Protein AF-A0A9P7QMX0-F1 (afdb_monomer_lite)

Foldseek 3Di:
DDDDDPWPWDDDDQAFFKIWTALVVLVVQLVVVCVVVDCPCVVVCVPDQKAKWKAFQVQQWIDHPPDPDDIDHDDHGYHDDPDRMFIWMWGNDDRIIMIGGPPDPNVVVVVVVVVVVVVVVVVVVVVVVD

Secondary structure (DSSP, 8-state):
-PPP----EEEPPTT--EEEE-HHHHHHHHHHHHHHH-GGGHHHHSS-SEEEEEEETTTTEEEETT-S-SEEE-SS--S--SSSEEEEEEE--SSSEEEEETTSHHHHHHHHHHHHHHHHHHHHHHHHT-

Organism: NCBI:txid1967640

Sequence (130 aa):
MPVSRDTGIMIGEPDENFVYIEPEVGNTFKSAIIQQIGSGASKRSEVCETLPLQFNHDSKDFSHKSLSHPRIAISQNLGHAKGKVSSATLWLSGNWHAITLDGTLDESFERKSRESAFELNGALELLKDS

pLDDT: mean 82.53, std 14.73, range [35.0, 95.38]

Radius of gyration: 15.74 Å; chains: 1; bounding box: 40×40×39 Å

Structure (mmCIF, N/CA/C/O backbone):
data_AF-A0A9P7QMX0-F1
#
_entry.id   AF-A0A9P7QMX0-F1
#
loop_
_atom_site.group_PDB
_atom_site.id
_atom_site.type_symbol
_atom_site.label_atom_id
_atom_site.label_alt_id
_atom_site.label_comp_id
_atom_site.label_asym_id
_atom_site.label_entity_id
_atom_site.label_seq_id
_atom_site.pdbx_PDB_ins_code
_atom_site.Cartn_x
_atom_site.Cartn_y
_atom_site.Cartn_z
_atom_site.occupancy
_atom_site.B_iso_or_equiv
_atom_site.auth_seq_id
_atom_site.auth_c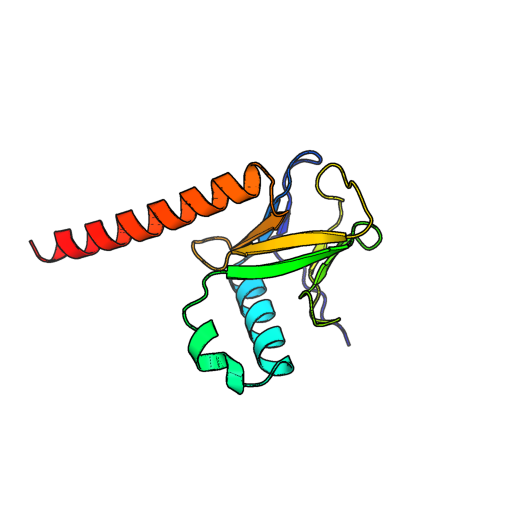omp_id
_atom_site.auth_asym_id
_atom_site.auth_atom_id
_atom_site.pdbx_PDB_model_num
ATOM 1 N N . MET A 1 1 ? 5.089 -24.574 1.433 1.00 35.00 1 MET A N 1
ATOM 2 C CA . MET A 1 1 ? 4.329 -24.204 0.222 1.00 35.00 1 MET A CA 1
ATOM 3 C C . MET A 1 1 ? 3.915 -22.749 0.378 1.00 35.00 1 MET A C 1
ATOM 5 O O . MET A 1 1 ? 3.258 -22.468 1.375 1.00 35.00 1 MET A O 1
ATOM 9 N N . PRO A 1 2 ? 4.347 -21.819 -0.488 1.00 43.47 2 PRO A N 1
ATOM 10 C CA . PRO A 1 2 ? 3.780 -20.473 -0.496 1.00 43.47 2 PRO A CA 1
ATOM 11 C C . PRO A 1 2 ? 2.286 -20.565 -0.832 1.00 43.47 2 PRO A C 1
ATOM 13 O O . PRO A 1 2 ? 1.894 -21.314 -1.724 1.00 43.47 2 PRO A O 1
ATOM 16 N N . VAL A 1 3 ? 1.454 -19.855 -0.072 1.00 41.12 3 VAL A N 1
ATOM 17 C CA . VAL A 1 3 ? 0.011 -19.770 -0.316 1.00 41.12 3 VAL A CA 1
ATOM 18 C C . VAL A 1 3 ? -0.213 -18.587 -1.253 1.00 41.12 3 VAL A C 1
ATOM 20 O O . VAL A 1 3 ? 0.127 -17.462 -0.902 1.00 41.12 3 VAL A O 1
ATOM 23 N N . SER A 1 4 ? -0.751 -18.847 -2.442 1.00 49.78 4 SER A N 1
ATOM 24 C CA . SER A 1 4 ? -1.208 -17.816 -3.377 1.00 49.78 4 SER A CA 1
ATOM 25 C C . SER A 1 4 ? -2.732 -17.747 -3.283 1.00 49.78 4 SER A C 1
ATOM 27 O O . SER A 1 4 ? -3.396 -18.781 -3.362 1.00 49.78 4 SER A O 1
ATOM 29 N N . ARG A 1 5 ? -3.277 -16.557 -3.021 1.00 57.09 5 ARG A N 1
ATOM 30 C CA . ARG A 1 5 ? -4.720 -16.283 -2.989 1.00 57.09 5 ARG A CA 1
ATOM 31 C C . ARG A 1 5 ? -5.009 -15.183 -4.006 1.00 57.09 5 ARG A C 1
ATOM 33 O O . ARG A 1 5 ? -4.268 -14.205 -4.040 1.00 57.09 5 ARG A O 1
ATOM 40 N N . ASP A 1 6 ? -6.075 -15.347 -4.787 1.00 56.84 6 ASP A N 1
ATOM 41 C CA . ASP A 1 6 ? -6.660 -14.266 -5.586 1.00 56.84 6 ASP A CA 1
ATOM 42 C C . ASP A 1 6 ? -7.396 -13.346 -4.612 1.00 56.84 6 ASP A C 1
ATOM 44 O O . ASP A 1 6 ? -8.525 -13.601 -4.199 1.00 56.84 6 ASP A O 1
ATOM 48 N N . THR A 1 7 ? -6.681 -12.353 -4.109 1.00 58.22 7 THR A N 1
ATOM 49 C CA . THR A 1 7 ? -7.237 -11.336 -3.220 1.00 58.22 7 THR A CA 1
ATOM 50 C C . THR A 1 7 ? -7.720 -10.175 -4.070 1.00 58.22 7 THR A C 1
ATOM 52 O O . THR A 1 7 ? -7.112 -9.908 -5.105 1.00 58.22 7 THR A O 1
ATOM 55 N N . GLY A 1 8 ? -8.765 -9.460 -3.646 1.00 70.06 8 GLY A N 1
ATOM 56 C CA . GLY A 1 8 ? -9.139 -8.192 -4.269 1.00 70.06 8 GLY A CA 1
ATOM 57 C C . GLY A 1 8 ? -7.969 -7.210 -4.187 1.00 70.06 8 GLY A C 1
ATOM 58 O O . GLY A 1 8 ? -7.785 -6.545 -3.175 1.00 70.06 8 GLY A O 1
ATOM 59 N N . ILE A 1 9 ? -7.118 -7.180 -5.211 1.00 79.62 9 ILE A N 1
ATOM 60 C CA . ILE A 1 9 ? -6.020 -6.228 -5.349 1.00 79.62 9 ILE A CA 1
ATOM 61 C C . ILE A 1 9 ? -6.467 -5.232 -6.406 1.00 79.62 9 ILE A C 1
ATOM 63 O O . ILE A 1 9 ? -6.633 -5.591 -7.571 1.00 79.62 9 ILE A O 1
ATOM 67 N N . MET A 1 10 ? -6.651 -3.982 -6.001 1.00 82.81 10 MET A N 1
ATOM 68 C CA . MET A 1 10 ? -6.863 -2.880 -6.929 1.00 82.81 10 MET A CA 1
ATOM 69 C C . MET A 1 10 ? -5.539 -2.151 -7.087 1.00 82.81 10 MET A C 1
ATOM 71 O O . MET A 1 10 ? -5.030 -1.559 -6.139 1.00 82.81 10 MET A O 1
ATOM 75 N N . ILE A 1 11 ? -4.955 -2.237 -8.271 1.00 82.88 11 ILE A N 1
ATOM 76 C CA . ILE A 1 11 ? -3.720 -1.531 -8.597 1.00 82.88 11 ILE A CA 1
ATOM 77 C C . ILE A 1 11 ? -4.125 -0.228 -9.277 1.00 82.88 11 ILE A C 1
ATOM 79 O O . ILE A 1 11 ? -5.042 -0.247 -10.099 1.00 82.88 11 ILE A O 1
ATOM 83 N N . GLY A 1 12 ? -3.470 0.877 -8.919 1.00 78.69 12 GLY A N 1
ATOM 84 C CA . GLY A 1 12 ? -3.627 2.124 -9.658 1.00 78.69 12 GLY A CA 1
ATOM 85 C C . GLY A 1 12 ? -3.231 1.976 -11.132 1.00 78.69 12 GLY A C 1
ATOM 86 O O . GLY A 1 12 ? -2.663 0.965 -11.564 1.00 78.69 12 GLY A O 1
ATOM 87 N N . GLU A 1 13 ? -3.520 3.000 -11.917 1.00 82.94 13 GLU A N 1
ATOM 88 C CA . GLU A 1 13 ? -3.075 3.102 -13.304 1.00 82.94 13 GLU A CA 1
ATOM 89 C C . GLU A 1 13 ? -1.535 3.001 -13.402 1.00 82.94 13 GLU A C 1
ATOM 91 O O . GLU A 1 13 ? -0.830 3.189 -12.408 1.00 82.94 13 GLU A O 1
ATOM 96 N N . PRO A 1 14 ? -0.960 2.699 -14.582 1.00 73.25 14 PRO A N 1
ATOM 97 C CA . PRO A 1 14 ? 0.485 2.475 -14.737 1.00 73.25 14 PRO A CA 1
ATOM 98 C C . PRO A 1 14 ? 1.398 3.593 -14.198 1.00 73.25 14 PRO A C 1
ATOM 100 O O . PRO A 1 14 ? 2.555 3.333 -13.859 1.00 73.25 14 PRO A O 1
ATOM 103 N N . ASP A 1 15 ? 0.873 4.814 -14.107 1.00 75.75 15 ASP A N 1
ATOM 104 C CA . ASP A 1 15 ? 1.590 6.013 -13.669 1.00 75.75 15 ASP A CA 1
ATOM 105 C C . ASP A 1 15 ? 1.359 6.325 -12.175 1.00 75.75 15 ASP A C 1
ATOM 107 O O . ASP A 1 15 ? 2.036 7.175 -11.586 1.00 75.75 15 ASP A O 1
ATOM 111 N N . GLU A 1 16 ? 0.410 5.624 -11.554 1.00 84.06 16 GLU A N 1
ATOM 112 C CA . GLU A 1 16 ? 0.053 5.740 -10.146 1.00 84.06 16 GLU A CA 1
ATOM 113 C C . GLU A 1 16 ? 0.935 4.827 -9.284 1.00 84.06 16 GLU A C 1
ATOM 115 O O . GLU A 1 16 ? 1.485 3.811 -9.722 1.00 84.06 16 GLU A O 1
ATOM 120 N N . ASN A 1 17 ? 1.113 5.212 -8.022 1.00 88.69 17 ASN A N 1
ATOM 121 C CA . ASN A 1 17 ? 2.088 4.593 -7.125 1.00 88.69 17 ASN A CA 1
ATOM 122 C C . ASN A 1 17 ? 1.423 3.932 -5.923 1.00 88.69 17 ASN A C 1
ATOM 124 O O . ASN A 1 17 ? 2.031 3.868 -4.849 1.00 88.69 17 ASN A O 1
ATOM 128 N N . PHE A 1 18 ? 0.189 3.451 -6.097 1.00 90.50 18 PHE A N 1
ATOM 129 C CA . PHE A 1 18 ? -0.573 2.813 -5.035 1.00 90.50 18 PHE A CA 1
ATOM 130 C C . PHE A 1 18 ? -1.205 1.478 -5.438 1.00 90.50 18 PHE A C 1
ATOM 132 O O . PHE A 1 18 ? -1.457 1.176 -6.605 1.00 90.50 18 PHE A O 1
ATOM 139 N N . VAL A 1 19 ? -1.474 0.675 -4.414 1.00 93.38 19 VAL A N 1
ATOM 140 C CA . VAL A 1 19 ? -2.216 -0.581 -4.482 1.00 93.38 19 VAL A CA 1
ATOM 141 C C . VAL A 1 19 ? -3.161 -0.627 -3.294 1.00 93.38 19 VAL A C 1
ATOM 143 O O . VAL A 1 19 ? -2.726 -0.407 -2.168 1.00 93.38 19 VAL A O 1
ATOM 146 N N . TYR A 1 20 ? -4.424 -0.968 -3.507 1.00 92.62 20 TYR A N 1
ATOM 147 C CA . TYR A 1 20 ? -5.335 -1.326 -2.429 1.00 92.62 20 TYR A CA 1
ATOM 148 C C . TYR A 1 20 ? -5.478 -2.836 -2.324 1.00 92.62 20 TYR A C 1
ATOM 150 O O . TYR A 1 20 ? -5.578 -3.545 -3.326 1.00 92.62 20 TYR A O 1
ATOM 158 N N . ILE A 1 21 ? -5.503 -3.313 -1.086 1.00 92.69 21 ILE A N 1
ATOM 159 C CA . ILE A 1 21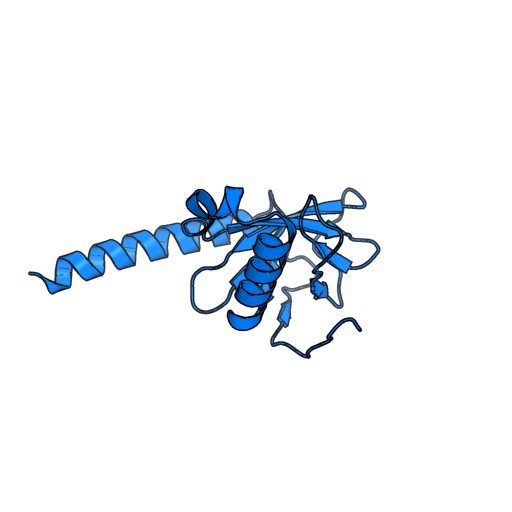 ? -5.701 -4.713 -0.731 1.00 92.69 21 ILE A CA 1
ATOM 160 C C . ILE A 1 21 ? -6.776 -4.822 0.342 1.00 92.69 21 ILE A C 1
ATOM 162 O O . ILE A 1 21 ? -6.978 -3.910 1.154 1.00 92.69 21 ILE A O 1
ATOM 166 N N . GLU A 1 22 ? -7.449 -5.965 0.373 1.00 91.69 22 GLU A N 1
ATOM 167 C CA . GLU A 1 22 ? -8.430 -6.240 1.414 1.00 91.69 22 GLU A CA 1
ATOM 168 C C . GLU A 1 22 ? -7.781 -6.210 2.811 1.00 91.69 22 GLU A C 1
ATOM 170 O O . GLU A 1 22 ? -6.644 -6.678 2.981 1.00 91.69 22 GLU A O 1
ATOM 175 N N . PRO A 1 23 ? -8.502 -5.729 3.842 1.00 91.00 23 PRO A N 1
ATOM 176 C CA . PRO A 1 23 ? -7.994 -5.703 5.210 1.00 91.00 23 PRO A CA 1
ATOM 177 C C . PRO A 1 23 ? -7.486 -7.049 5.726 1.00 91.00 23 PRO A C 1
ATOM 179 O O . PRO A 1 23 ? -6.489 -7.096 6.448 1.00 91.00 23 PRO A O 1
ATOM 182 N N . GLU A 1 24 ? -8.115 -8.163 5.332 1.00 90.62 24 GLU A N 1
ATOM 183 C CA . GLU A 1 24 ? -7.656 -9.508 5.705 1.00 90.62 24 GLU A CA 1
ATOM 184 C C . GLU A 1 24 ? -6.212 -9.759 5.245 1.00 90.62 24 GLU A C 1
ATOM 186 O O . GLU A 1 24 ? -5.399 -10.299 6.002 1.00 90.62 24 GLU A O 1
ATOM 191 N N . VAL A 1 25 ? -5.863 -9.319 4.035 1.00 90.50 25 VAL A N 1
ATOM 192 C CA . VAL A 1 25 ? -4.531 -9.509 3.448 1.00 90.50 25 VAL A CA 1
ATOM 193 C C . VAL A 1 25 ? -3.503 -8.674 4.189 1.00 90.50 25 VAL A C 1
ATOM 195 O O . VAL A 1 25 ? -2.481 -9.205 4.624 1.00 90.50 25 VAL A O 1
ATOM 198 N N . GLY A 1 26 ? -3.786 -7.383 4.383 1.00 91.25 26 GLY A N 1
ATOM 199 C CA . GLY A 1 26 ? -2.882 -6.476 5.088 1.00 91.25 26 GLY A CA 1
ATOM 200 C C . G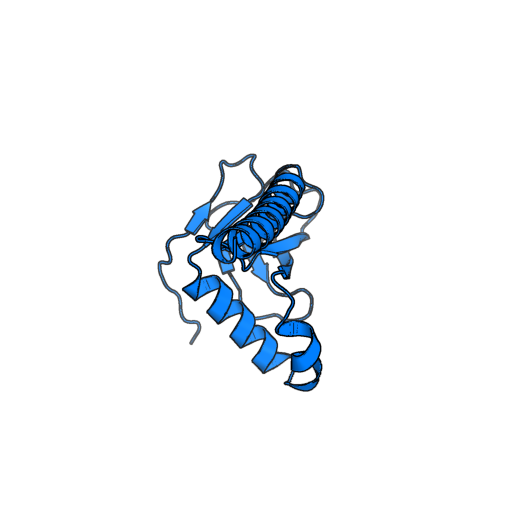LY A 1 26 ? -2.639 -6.907 6.536 1.00 91.25 26 GLY A C 1
ATOM 201 O O . GLY A 1 26 ? -1.496 -6.918 6.997 1.00 91.25 26 GLY A O 1
ATOM 202 N N . ASN A 1 27 ? -3.689 -7.348 7.233 1.00 90.81 27 ASN A N 1
ATOM 203 C CA . ASN A 1 27 ? -3.585 -7.855 8.600 1.00 90.81 27 ASN A CA 1
ATOM 204 C C . ASN A 1 27 ? -2.817 -9.178 8.668 1.00 90.81 27 ASN A C 1
ATOM 206 O O . ASN A 1 27 ? -1.913 -9.311 9.492 1.00 90.81 27 ASN A O 1
ATOM 210 N N . THR A 1 28 ? -3.093 -10.122 7.764 1.00 90.69 28 THR A N 1
ATOM 211 C CA . THR A 1 28 ? -2.342 -11.386 7.678 1.00 90.69 28 THR A CA 1
ATOM 212 C C . THR A 1 28 ? -0.858 -11.127 7.417 1.00 90.69 28 THR A C 1
ATOM 214 O O . THR A 1 28 ? 0.008 -11.732 8.055 1.00 90.69 28 THR A O 1
ATOM 217 N N . PHE A 1 29 ? -0.550 -10.185 6.523 1.00 90.69 29 PHE A N 1
ATOM 218 C CA . PHE A 1 29 ? 0.814 -9.773 6.213 1.00 90.69 29 PHE A CA 1
ATOM 219 C C . PHE A 1 29 ? 1.521 -9.168 7.437 1.00 90.69 29 PHE A C 1
ATOM 221 O O . PHE A 1 29 ? 2.627 -9.596 7.780 1.00 90.69 29 PHE A O 1
ATOM 228 N N . LYS A 1 30 ? 0.861 -8.242 8.154 1.00 90.25 30 LYS A N 1
ATOM 229 C CA . LYS A 1 30 ? 1.355 -7.673 9.422 1.00 90.25 30 LYS A CA 1
ATOM 230 C C . LYS A 1 30 ? 1.636 -8.771 10.448 1.00 90.25 30 LYS A C 1
ATOM 232 O O . LYS A 1 30 ? 2.729 -8.814 11.013 1.00 90.25 30 LYS A O 1
ATOM 237 N N . SER A 1 31 ? 0.683 -9.675 10.675 1.00 88.25 31 SER A N 1
ATOM 238 C CA . SER A 1 31 ? 0.818 -10.762 11.650 1.00 88.25 31 SER A CA 1
ATOM 239 C C . SER A 1 31 ? 1.997 -11.678 11.332 1.00 88.25 31 SER A C 1
ATOM 241 O O . SER A 1 31 ? 2.784 -11.987 12.226 1.00 88.25 31 SER A O 1
ATOM 243 N N . ALA A 1 32 ? 2.172 -12.066 10.068 1.00 88.50 32 ALA A N 1
ATOM 244 C CA . ALA A 1 32 ? 3.287 -12.908 9.644 1.00 88.50 32 ALA A CA 1
ATOM 245 C C . ALA A 1 32 ? 4.656 -12.229 9.841 1.00 88.50 32 ALA A C 1
ATOM 247 O O . ALA A 1 32 ? 5.635 -12.901 10.170 1.00 88.50 32 ALA A O 1
ATOM 248 N N . ILE A 1 33 ? 4.736 -10.904 9.686 1.00 87.75 33 ILE A N 1
ATOM 249 C CA . ILE A 1 33 ? 5.960 -10.134 9.959 1.00 87.75 33 ILE A CA 1
ATOM 250 C C . ILE A 1 33 ? 6.245 -10.067 11.458 1.00 87.75 33 ILE A C 1
ATOM 252 O O . ILE A 1 33 ? 7.369 -10.344 11.877 1.00 87.75 33 ILE A O 1
ATOM 256 N N . ILE A 1 34 ? 5.235 -9.757 12.275 1.00 84.88 34 ILE A N 1
ATOM 257 C CA . ILE A 1 34 ? 5.374 -9.700 13.739 1.00 84.88 34 ILE A CA 1
ATOM 258 C C . ILE A 1 34 ? 5.836 -11.054 14.293 1.00 84.88 34 ILE A C 1
ATOM 260 O O . ILE A 1 34 ? 6.730 -11.104 15.138 1.00 84.88 34 ILE A O 1
ATOM 264 N N . GLN A 1 35 ? 5.285 -12.158 13.779 1.00 84.69 35 GLN A N 1
ATOM 265 C CA . GLN A 1 35 ? 5.689 -13.512 14.168 1.00 84.69 35 GLN A CA 1
ATOM 266 C C . GLN A 1 35 ? 7.167 -13.800 13.870 1.00 84.69 35 GLN A C 1
ATOM 268 O O . GLN A 1 35 ? 7.826 -14.458 14.671 1.00 84.69 35 GLN A O 1
ATOM 273 N N . GLN A 1 36 ? 7.700 -13.295 12.755 1.00 82.94 36 GLN A N 1
ATOM 274 C CA . GLN A 1 36 ? 9.095 -13.524 12.361 1.00 82.94 36 GLN A CA 1
ATOM 275 C C . GLN A 1 36 ? 10.098 -12.625 13.091 1.00 82.94 36 GLN A C 1
ATOM 277 O O . GLN A 1 36 ? 11.207 -13.065 13.381 1.00 82.94 36 GLN A O 1
ATOM 282 N N . ILE A 1 37 ? 9.732 -11.376 13.393 1.00 80.00 37 ILE A N 1
ATOM 283 C CA . ILE A 1 37 ? 10.616 -10.426 14.099 1.00 80.00 37 ILE A CA 1
ATOM 284 C C . ILE A 1 37 ? 10.675 -10.734 15.607 1.00 80.00 37 ILE A C 1
ATOM 286 O O . ILE A 1 37 ? 11.649 -10.392 16.278 1.00 80.00 37 ILE A O 1
ATOM 290 N N . GLY A 1 38 ? 9.670 -11.436 16.137 1.00 65.25 38 GLY A N 1
ATOM 291 C CA . GLY A 1 38 ? 9.574 -11.809 17.544 1.00 65.25 38 GLY A CA 1
ATOM 292 C C . GLY A 1 38 ? 8.834 -10.764 18.387 1.00 65.25 38 GLY A C 1
ATOM 293 O O . GLY A 1 38 ? 8.925 -9.555 18.178 1.00 65.25 38 GLY A O 1
ATOM 294 N N . SER A 1 39 ? 8.106 -11.253 19.396 1.00 54.50 39 SER A N 1
ATOM 295 C CA . SER A 1 39 ? 7.145 -10.500 20.228 1.00 54.50 39 SER A CA 1
ATOM 296 C C . SER A 1 39 ? 7.748 -9.339 21.056 1.00 54.50 39 SER A C 1
ATOM 298 O O . SER A 1 39 ? 7.024 -8.540 21.648 1.00 54.50 39 SER A O 1
ATOM 300 N N . GLY A 1 40 ? 9.077 -9.173 21.069 1.00 50.34 40 GLY A N 1
ATOM 301 C CA . GLY A 1 40 ? 9.761 -8.070 21.763 1.00 50.34 40 GLY A CA 1
ATOM 302 C C . GLY A 1 40 ? 9.464 -6.675 21.191 1.00 50.34 40 GLY A C 1
ATOM 303 O O . GLY A 1 40 ? 9.602 -5.683 21.903 1.00 50.34 40 GLY A O 1
ATOM 304 N N . ALA A 1 41 ? 8.996 -6.593 19.941 1.00 48.81 41 ALA A N 1
ATOM 305 C CA . ALA A 1 41 ? 8.540 -5.353 19.303 1.00 48.81 41 ALA A CA 1
ATOM 306 C C . ALA A 1 41 ? 7.019 -5.109 19.441 1.00 48.81 41 ALA A C 1
ATOM 308 O O . ALA A 1 41 ? 6.521 -4.054 19.036 1.00 48.81 41 ALA A O 1
ATOM 309 N N . SER A 1 42 ? 6.272 -6.059 20.025 1.00 45.22 42 SER A N 1
ATOM 310 C CA . SER A 1 42 ? 4.801 -6.082 19.984 1.00 45.22 42 SER A CA 1
ATOM 311 C C . SER A 1 42 ? 4.157 -4.898 20.713 1.00 45.22 42 SER A C 1
ATOM 313 O O . SER A 1 42 ? 3.155 -4.367 20.250 1.00 45.22 42 SER A O 1
ATOM 315 N N . LYS A 1 43 ? 4.787 -4.362 21.769 1.00 43.00 43 LYS A N 1
ATOM 316 C CA . LYS A 1 43 ? 4.228 -3.221 22.523 1.00 43.00 43 LYS A CA 1
ATOM 317 C C . LYS A 1 43 ? 4.229 -1.886 21.766 1.00 43.00 43 LYS A C 1
ATOM 319 O O . LYS A 1 43 ? 3.509 -0.979 22.161 1.00 43.00 43 LYS A O 1
ATOM 324 N N . ARG A 1 44 ? 5.028 -1.739 20.700 1.00 42.97 44 ARG A N 1
ATOM 325 C CA . ARG A 1 44 ? 5.059 -0.515 19.870 1.00 42.97 44 ARG A CA 1
ATOM 326 C C . ARG A 1 44 ? 4.264 -0.666 18.566 1.00 42.97 44 ARG A C 1
ATOM 328 O O . ARG A 1 44 ? 3.957 0.332 17.927 1.00 42.97 44 ARG A O 1
ATOM 335 N N . SER A 1 45 ? 3.945 -1.902 18.172 1.00 45.59 45 SER A N 1
ATOM 336 C CA . SER A 1 45 ? 3.367 -2.244 16.863 1.00 45.59 45 SER A CA 1
ATOM 337 C C . SER A 1 45 ? 1.836 -2.356 16.864 1.00 45.59 45 SER A C 1
ATOM 339 O O . SER A 1 45 ? 1.210 -2.224 15.809 1.00 45.59 45 SER A O 1
ATOM 341 N N . GLU A 1 46 ? 1.213 -2.525 18.033 1.00 47.91 46 GLU A N 1
ATOM 342 C CA . GLU A 1 46 ? -0.254 -2.518 18.174 1.00 47.91 46 GLU A CA 1
ATOM 343 C C . GLU A 1 46 ? -0.873 -1.157 17.811 1.00 47.91 46 GLU A C 1
ATOM 345 O O . GLU A 1 46 ? -1.984 -1.118 17.299 1.00 47.91 46 GLU A O 1
ATOM 350 N N . VAL A 1 47 ? -0.113 -0.064 17.959 1.00 51.09 47 VAL A N 1
ATOM 351 C CA . VAL A 1 47 ? -0.543 1.314 17.640 1.00 51.09 47 VAL A CA 1
ATOM 352 C C . VAL A 1 47 ? -0.087 1.769 16.243 1.00 51.09 47 VAL A C 1
ATOM 354 O O . VAL A 1 47 ? -0.515 2.806 15.751 1.00 51.09 47 VAL A O 1
ATOM 357 N N . CYS A 1 48 ? 0.788 1.016 15.565 1.00 55.25 48 CYS A N 1
ATOM 358 C CA . CYS A 1 48 ? 1.214 1.381 14.213 1.00 55.25 48 CYS A CA 1
ATOM 359 C C . CYS A 1 48 ? 0.184 0.905 13.183 1.00 55.25 48 CYS A C 1
ATOM 361 O O . CYS A 1 48 ? 0.142 -0.277 12.816 1.00 55.25 48 CYS A O 1
ATOM 363 N N . GLU A 1 49 ? -0.617 1.858 12.703 1.00 82.44 49 GLU A N 1
ATOM 364 C CA . GLU A 1 49 ? -1.469 1.741 11.512 1.00 82.44 49 GLU A CA 1
ATOM 365 C C . GLU A 1 49 ? -0.661 1.705 10.209 1.00 82.44 49 GLU A C 1
ATOM 367 O O . GLU A 1 49 ? -1.231 1.616 9.129 1.00 82.44 49 GLU A O 1
ATOM 372 N N . THR A 1 50 ? 0.667 1.772 10.280 1.00 89.69 50 THR A N 1
ATOM 373 C CA . THR A 1 50 ? 1.536 1.697 9.109 1.00 89.69 50 THR A CA 1
ATOM 374 C C . THR A 1 50 ? 2.651 0.681 9.301 1.00 89.69 50 THR A C 1
ATOM 376 O O . THR A 1 50 ? 3.088 0.392 10.419 1.00 89.69 50 THR A O 1
ATOM 379 N N . LEU A 1 51 ? 3.112 0.111 8.192 1.00 90.50 51 LEU A N 1
ATOM 380 C CA . LEU A 1 51 ? 4.203 -0.849 8.158 1.00 90.50 51 LEU A CA 1
ATOM 381 C C . LEU A 1 51 ? 5.174 -0.497 7.019 1.00 90.50 51 LEU A C 1
ATOM 383 O O . LEU A 1 51 ? 4.742 -0.392 5.869 1.00 90.50 51 LEU A O 1
ATOM 387 N N . PRO A 1 52 ? 6.481 -0.342 7.301 1.00 92.25 52 PRO A N 1
ATOM 388 C CA . PRO A 1 52 ? 7.457 -0.009 6.274 1.00 92.25 52 PRO A CA 1
ATOM 389 C C . PRO A 1 52 ? 7.759 -1.219 5.389 1.00 92.25 52 PRO A C 1
ATOM 391 O O . PRO A 1 52 ? 8.154 -2.288 5.866 1.00 92.25 52 PRO A O 1
ATOM 394 N N . LEU A 1 53 ? 7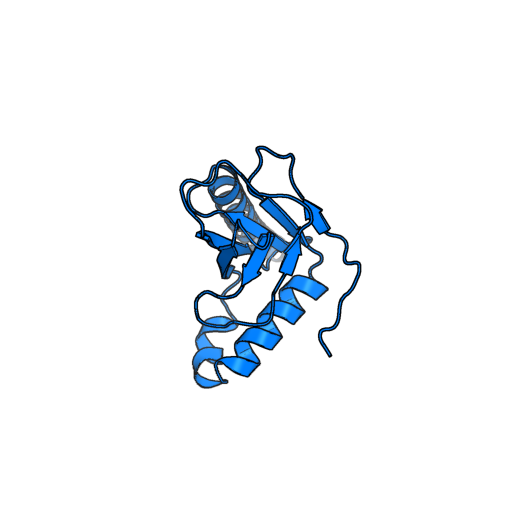.651 -1.014 4.084 1.00 94.00 53 LEU A N 1
ATOM 395 C CA . LEU A 1 53 ? 7.912 -1.991 3.037 1.00 94.00 53 LEU A CA 1
ATOM 396 C C . LEU A 1 53 ? 9.005 -1.506 2.080 1.00 94.00 53 LEU A C 1
ATOM 398 O O . LEU A 1 53 ? 9.512 -0.383 2.143 1.00 94.00 53 LEU A O 1
ATOM 402 N N . GLN A 1 54 ? 9.376 -2.403 1.183 1.00 95.06 54 GLN A N 1
ATOM 403 C CA . GLN A 1 54 ? 10.144 -2.119 -0.015 1.00 95.06 54 GLN A CA 1
ATOM 404 C C . GLN A 1 54 ? 9.454 -2.781 -1.203 1.00 95.06 54 GLN A C 1
ATOM 406 O O . GLN A 1 54 ? 8.880 -3.859 -1.055 1.00 95.06 54 GLN A O 1
ATOM 411 N N . PHE A 1 55 ? 9.528 -2.144 -2.363 1.00 94.81 55 PHE A N 1
ATOM 412 C CA . PHE A 1 55 ? 9.008 -2.661 -3.619 1.00 94.81 55 PHE A CA 1
ATOM 413 C C . PHE A 1 55 ? 10.163 -2.984 -4.558 1.00 94.81 55 PHE A C 1
ATOM 415 O O . PHE A 1 55 ? 10.970 -2.107 -4.873 1.00 94.81 55 PHE A O 1
ATOM 422 N N . ASN A 1 56 ? 10.260 -4.239 -4.988 1.00 94.06 56 ASN A N 1
ATOM 423 C CA . ASN A 1 56 ? 11.244 -4.677 -5.968 1.00 94.06 56 ASN A CA 1
ATOM 424 C C . ASN A 1 56 ? 10.649 -4.569 -7.376 1.00 94.06 56 ASN A C 1
ATOM 426 O O . ASN A 1 56 ? 9.702 -5.280 -7.699 1.00 94.06 56 ASN A O 1
ATOM 430 N N . HIS A 1 57 ? 11.223 -3.712 -8.218 1.00 92.69 57 HIS A N 1
ATOM 431 C CA . HIS A 1 57 ? 10.733 -3.465 -9.575 1.00 92.69 57 HIS A CA 1
ATOM 432 C C . HIS A 1 57 ? 11.037 -4.617 -10.553 1.00 92.69 57 HIS A C 1
ATOM 434 O O . HIS A 1 57 ? 10.299 -4.791 -11.522 1.00 92.69 57 HIS A O 1
ATOM 440 N N . ASP A 1 58 ? 12.083 -5.420 -10.302 1.00 91.81 58 ASP A N 1
ATOM 441 C CA . ASP A 1 58 ? 12.449 -6.567 -11.152 1.00 91.81 58 ASP A CA 1
ATOM 442 C C . ASP A 1 58 ? 11.445 -7.721 -10.954 1.00 91.81 58 ASP A C 1
ATOM 444 O O . ASP A 1 58 ? 10.997 -8.341 -11.919 1.00 91.81 58 ASP A O 1
ATOM 448 N N . SER A 1 59 ? 11.074 -8.006 -9.700 1.00 92.44 59 SER A N 1
ATOM 449 C CA . SER A 1 59 ? 10.154 -9.097 -9.340 1.00 92.44 59 SER A CA 1
ATOM 450 C C . SER A 1 59 ? 8.710 -8.657 -9.083 1.00 92.44 59 SER A C 1
ATOM 452 O O . SER A 1 59 ? 7.842 -9.515 -8.934 1.00 92.44 59 SER A O 1
ATOM 454 N N . LYS A 1 60 ? 8.446 -7.344 -9.078 1.00 92.94 60 LYS A N 1
ATOM 455 C CA . LYS A 1 60 ? 7.136 -6.712 -8.839 1.00 92.94 60 LYS A CA 1
ATOM 456 C C . LYS A 1 60 ? 6.479 -7.186 -7.546 1.00 92.94 60 LYS A C 1
ATOM 458 O O . LYS A 1 60 ? 5.292 -7.511 -7.512 1.00 92.94 60 LYS A O 1
ATOM 463 N N . ASP A 1 61 ? 7.263 -7.244 -6.476 1.00 94.00 61 ASP A N 1
ATOM 464 C CA . ASP A 1 61 ? 6.767 -7.651 -5.167 1.00 94.00 61 ASP A CA 1
ATOM 465 C C . ASP A 1 61 ? 7.134 -6.674 -4.060 1.00 94.00 61 ASP A C 1
ATOM 467 O O . ASP A 1 61 ? 8.204 -6.059 -4.054 1.00 94.00 61 ASP A O 1
ATOM 471 N N . PHE A 1 62 ? 6.209 -6.546 -3.116 1.00 94.44 62 PHE A N 1
ATOM 472 C CA . PHE A 1 62 ? 6.425 -5.869 -1.856 1.00 94.44 62 PHE A CA 1
ATOM 473 C C . PHE A 1 62 ? 6.908 -6.856 -0.806 1.00 94.44 62 PHE A C 1
ATOM 475 O O . PHE A 1 62 ? 6.303 -7.913 -0.612 1.00 94.44 62 PHE A O 1
ATOM 482 N N . SER A 1 63 ? 7.932 -6.468 -0.054 1.00 94.31 63 SER A N 1
ATOM 483 C CA . SER A 1 63 ? 8.397 -7.201 1.119 1.00 94.31 63 SER A CA 1
ATOM 484 C C . SER A 1 63 ? 8.671 -6.248 2.277 1.00 94.31 63 SER A C 1
ATOM 486 O O . SER A 1 63 ? 8.812 -5.038 2.102 1.00 94.31 63 SER A O 1
ATOM 488 N N . HIS A 1 64 ? 8.792 -6.790 3.485 1.00 91.50 64 HIS A N 1
ATOM 489 C CA . HIS A 1 64 ? 9.349 -6.019 4.593 1.00 91.50 64 HIS A CA 1
ATOM 490 C C . HIS A 1 64 ? 10.829 -5.698 4.326 1.00 91.50 64 HIS A C 1
ATOM 492 O O . HIS A 1 64 ? 11.540 -6.518 3.742 1.00 91.50 64 HIS A O 1
ATOM 498 N N . LYS A 1 65 ? 11.319 -4.542 4.796 1.00 83.00 65 LYS A N 1
ATOM 499 C CA . LYS A 1 65 ? 12.712 -4.096 4.569 1.00 83.00 65 LYS A CA 1
ATOM 500 C C . LYS A 1 65 ? 13.761 -5.084 5.099 1.00 83.00 65 LYS A C 1
ATOM 502 O O . LYS A 1 65 ? 14.827 -5.229 4.513 1.00 83.00 65 LYS A O 1
ATOM 507 N N . SER A 1 66 ? 13.446 -5.776 6.192 1.00 83.06 66 SER A N 1
ATOM 508 C CA . SER A 1 66 ? 14.383 -6.677 6.883 1.00 83.06 66 SER A CA 1
ATOM 509 C C . SER A 1 66 ? 14.085 -8.167 6.700 1.00 83.06 66 SER A C 1
ATOM 511 O O . SER A 1 66 ? 14.804 -8.988 7.261 1.00 83.06 66 SER A O 1
ATOM 513 N N . LEU A 1 67 ? 13.019 -8.537 5.979 1.00 85.56 67 LEU A N 1
ATOM 514 C CA . LEU A 1 67 ? 12.609 -9.938 5.817 1.00 85.56 67 LEU A CA 1
ATOM 515 C C . LEU A 1 67 ? 12.419 -10.282 4.344 1.00 85.56 67 LEU A C 1
ATOM 517 O O . LEU A 1 67 ? 11.925 -9.477 3.559 1.00 85.56 67 LEU A O 1
ATOM 521 N N . SER A 1 68 ? 12.757 -11.518 3.980 1.00 83.25 68 SER A N 1
ATOM 522 C CA . SER A 1 68 ? 12.528 -12.024 2.626 1.00 83.25 68 SER A CA 1
ATOM 523 C C . SER A 1 68 ? 11.077 -12.447 2.378 1.00 83.25 68 SER A C 1
ATOM 525 O O . SER A 1 68 ? 10.682 -12.522 1.217 1.00 83.25 68 SER A O 1
ATOM 527 N N . HIS A 1 69 ? 10.305 -12.729 3.433 1.00 85.56 69 HIS A N 1
ATOM 528 C CA . HIS A 1 69 ? 8.907 -13.166 3.386 1.00 85.56 69 HIS A CA 1
ATOM 529 C C . HIS A 1 69 ? 8.131 -12.646 4.609 1.00 85.56 69 HIS A C 1
ATOM 531 O O . HIS A 1 69 ? 8.744 -12.434 5.656 1.00 85.56 69 HIS A O 1
ATOM 537 N N . PRO A 1 70 ? 6.792 -12.519 4.544 1.00 90.81 70 PRO A N 1
ATOM 538 C CA . PRO A 1 70 ? 5.924 -12.708 3.371 1.00 90.81 70 PRO A CA 1
ATOM 539 C C . PRO A 1 70 ? 6.147 -11.650 2.276 1.00 90.81 70 PRO A C 1
ATOM 541 O O . PRO A 1 70 ? 6.819 -10.645 2.504 1.00 90.81 70 PRO A O 1
ATOM 544 N N . ARG A 1 71 ? 5.591 -11.901 1.083 1.00 93.12 71 ARG A N 1
ATOM 545 C CA . ARG A 1 71 ? 5.623 -10.985 -0.068 1.00 93.12 71 ARG A CA 1
ATOM 546 C C . ARG A 1 71 ? 4.228 -10.784 -0.648 1.00 93.12 71 ARG A C 1
ATOM 548 O O . ARG A 1 71 ? 3.434 -11.722 -0.629 1.00 93.12 71 ARG A O 1
ATOM 555 N N . ILE A 1 72 ? 3.968 -9.600 -1.190 1.00 91.00 72 ILE A N 1
ATOM 556 C CA . ILE A 1 72 ? 2.770 -9.302 -1.988 1.00 91.00 72 ILE A CA 1
ATOM 557 C C . ILE A 1 72 ? 3.242 -9.035 -3.411 1.00 91.00 72 ILE A C 1
ATOM 559 O O . ILE A 1 72 ? 3.888 -8.023 -3.657 1.00 91.00 72 ILE A O 1
ATOM 563 N N . ALA A 1 73 ? 2.960 -9.954 -4.329 1.00 92.25 73 ALA A N 1
ATOM 564 C CA . ALA A 1 73 ? 3.287 -9.783 -5.740 1.00 92.25 73 ALA A CA 1
ATOM 565 C C . ALA A 1 73 ? 2.137 -9.087 -6.473 1.00 92.25 73 ALA A C 1
ATOM 567 O O . ALA A 1 73 ? 0.970 -9.367 -6.199 1.00 92.25 73 ALA A O 1
ATOM 568 N N . ILE A 1 74 ? 2.473 -8.216 -7.421 1.00 89.69 74 ILE A N 1
ATOM 569 C CA . ILE A 1 74 ? 1.516 -7.532 -8.294 1.00 89.69 74 ILE A CA 1
ATOM 570 C C . ILE A 1 74 ? 1.862 -7.765 -9.769 1.00 89.69 74 ILE A C 1
ATOM 572 O O . ILE A 1 74 ? 2.989 -8.107 -10.128 1.00 89.69 74 ILE A O 1
ATOM 576 N N . SER A 1 75 ? 0.875 -7.606 -10.649 1.00 87.88 75 SER A N 1
ATOM 577 C CA . SER A 1 75 ? 1.010 -7.909 -12.082 1.00 87.88 75 SER A CA 1
ATOM 578 C C . SER A 1 75 ? 1.822 -6.858 -12.856 1.00 87.88 75 SER A C 1
ATOM 580 O O . SER A 1 75 ? 2.498 -7.179 -13.846 1.00 87.88 75 SER A O 1
ATOM 582 N N . GLN A 1 76 ? 1.814 -5.609 -12.392 1.00 87.12 76 GLN A N 1
ATOM 583 C CA . GLN A 1 76 ? 2.452 -4.473 -13.057 1.00 87.12 76 GLN A CA 1
ATOM 584 C C . GLN A 1 76 ? 3.508 -3.790 -12.189 1.00 87.12 76 GLN A C 1
ATOM 586 O O . GLN A 1 76 ? 3.642 -4.061 -11.000 1.00 87.12 76 GLN A O 1
ATOM 591 N N . ASN A 1 77 ? 4.309 -2.943 -12.829 1.00 89.56 77 ASN A N 1
ATOM 592 C CA . ASN A 1 77 ? 5.251 -2.091 -12.121 1.00 89.56 77 ASN A CA 1
ATOM 593 C C . ASN A 1 77 ? 4.523 -0.845 -11.588 1.00 89.56 77 ASN A C 1
ATOM 595 O O . ASN A 1 77 ? 3.455 -0.511 -12.093 1.00 89.56 77 ASN A O 1
ATOM 599 N N . LEU A 1 78 ? 5.109 -0.169 -10.601 1.00 87.25 78 LEU A N 1
ATOM 600 C CA . LEU A 1 78 ? 4.579 1.081 -10.054 1.00 87.25 78 LEU A CA 1
ATOM 601 C C . LEU A 1 78 ? 5.544 2.228 -10.316 1.00 87.25 78 LEU A C 1
ATOM 603 O O . LEU A 1 78 ? 6.742 2.107 -10.027 1.00 87.25 78 LEU A O 1
ATOM 607 N N . GLY A 1 79 ? 4.997 3.329 -10.826 1.00 78.62 79 GLY A N 1
ATOM 608 C CA . GLY A 1 79 ? 5.717 4.570 -11.065 1.00 78.62 79 GLY A CA 1
ATOM 609 C C . GLY A 1 79 ? 6.901 4.469 -12.024 1.00 78.62 79 GLY A C 1
ATOM 610 O O . GLY A 1 79 ? 7.177 3.459 -12.678 1.00 78.62 79 GLY A O 1
ATOM 611 N N . HIS A 1 80 ? 7.675 5.553 -12.067 1.00 74.62 80 HIS A N 1
ATOM 612 C CA . HIS A 1 80 ? 8.935 5.608 -12.800 1.00 74.62 80 HIS A CA 1
ATOM 613 C C . HIS A 1 80 ? 10.104 5.231 -11.886 1.00 74.62 80 HIS A C 1
ATOM 615 O O . HIS A 1 80 ? 10.664 6.066 -11.170 1.00 74.62 80 HIS A O 1
ATOM 621 N N . ALA A 1 81 ? 10.480 3.953 -11.922 1.00 71.62 81 ALA A N 1
ATOM 622 C CA . ALA A 1 81 ? 11.588 3.417 -11.144 1.00 71.62 81 ALA A CA 1
ATOM 623 C C . ALA A 1 81 ? 12.910 4.144 -11.462 1.00 71.62 81 ALA A C 1
ATOM 625 O O . ALA A 1 81 ? 13.421 4.081 -12.580 1.00 71.62 81 ALA A O 1
ATOM 626 N N . LYS A 1 82 ? 13.503 4.802 -10.458 1.00 78.06 82 LYS A N 1
ATOM 627 C CA . LYS A 1 82 ? 14.869 5.364 -10.544 1.00 78.06 82 LYS A CA 1
ATOM 628 C C . LYS A 1 82 ? 15.956 4.341 -10.187 1.00 78.06 82 LYS A C 1
ATOM 630 O O . LYS A 1 82 ? 17.142 4.621 -10.330 1.00 78.06 82 LYS A O 1
ATOM 635 N N . GLY A 1 83 ? 15.556 3.167 -9.703 1.00 85.25 83 GLY A N 1
ATOM 636 C CA . GLY A 1 83 ? 16.426 2.077 -9.278 1.00 85.25 83 GLY A CA 1
ATOM 637 C C . GLY A 1 83 ? 15.645 0.771 -9.142 1.00 85.25 83 GLY A C 1
ATOM 638 O O . GLY A 1 83 ? 14.457 0.718 -9.441 1.00 85.25 83 GLY A O 1
ATOM 639 N N . LYS A 1 84 ? 16.311 -0.294 -8.685 1.00 90.69 84 LYS A N 1
ATOM 640 C CA . LYS A 1 84 ? 15.698 -1.632 -8.575 1.00 90.69 84 LYS A CA 1
ATOM 641 C C . LYS A 1 84 ? 14.700 -1.774 -7.431 1.00 90.69 84 LYS A C 1
ATOM 643 O O . LYS A 1 84 ? 13.817 -2.623 -7.493 1.00 90.69 84 LYS A O 1
ATOM 648 N N . VAL A 1 85 ? 14.866 -0.974 -6.381 1.00 93.00 85 VAL A N 1
ATOM 649 C CA . VAL A 1 85 ? 14.051 -1.043 -5.170 1.00 93.00 85 VAL A CA 1
ATOM 650 C C . VAL A 1 85 ? 13.593 0.356 -4.792 1.00 93.00 85 VAL A C 1
ATOM 652 O O . VAL A 1 85 ? 14.417 1.267 -4.704 1.00 93.00 85 VAL A O 1
ATOM 655 N N . SER A 1 86 ? 12.297 0.497 -4.535 1.00 93.75 86 SER A N 1
ATOM 656 C CA . SER A 1 86 ? 11.693 1.703 -3.968 1.00 93.75 86 SER A CA 1
ATOM 657 C C . SER A 1 86 ? 11.240 1.445 -2.536 1.00 93.75 86 SER A C 1
ATOM 659 O O . SER A 1 86 ? 10.860 0.327 -2.187 1.00 93.75 86 SER A O 1
ATOM 661 N N . SER A 1 87 ? 11.291 2.471 -1.685 1.00 94.50 87 SER A N 1
ATOM 662 C CA . SER A 1 87 ? 10.659 2.382 -0.364 1.00 94.50 87 SER A CA 1
ATOM 663 C C . SER A 1 87 ? 9.145 2.501 -0.515 1.00 94.50 87 SER A C 1
ATOM 665 O O . SER A 1 87 ? 8.670 3.198 -1.411 1.00 94.50 87 SER A O 1
ATOM 667 N N . ALA A 1 88 ? 8.404 1.790 0.325 1.00 94.81 88 ALA A N 1
ATOM 668 C CA . ALA A 1 88 ? 6.952 1.792 0.304 1.00 94.81 88 ALA A CA 1
ATOM 669 C C . ALA A 1 88 ? 6.393 1.709 1.725 1.00 94.81 88 ALA A C 1
ATOM 671 O O . ALA A 1 88 ? 7.073 1.260 2.652 1.00 94.81 88 ALA A O 1
ATOM 672 N N . THR A 1 89 ? 5.125 2.063 1.878 1.00 94.69 89 THR A N 1
ATOM 673 C CA . THR A 1 89 ? 4.406 2.009 3.151 1.00 94.69 89 THR A CA 1
ATOM 674 C C . THR A 1 89 ? 3.090 1.269 2.963 1.00 94.69 89 THR A C 1
ATOM 676 O O . THR A 1 89 ? 2.333 1.592 2.053 1.00 94.69 89 THR A O 1
ATOM 679 N N . LEU A 1 90 ? 2.817 0.281 3.822 1.00 94.56 90 LEU A N 1
ATOM 680 C CA . LEU A 1 90 ? 1.503 -0.353 3.958 1.00 94.56 90 LEU A CA 1
ATOM 681 C C . LEU A 1 90 ? 0.707 0.371 5.044 1.00 94.56 90 LEU A C 1
ATOM 683 O O . LEU A 1 90 ? 1.121 0.395 6.200 1.00 94.56 90 LEU A O 1
ATOM 687 N N . TRP A 1 91 ? -0.440 0.911 4.661 1.00 94.25 91 TRP A N 1
ATOM 688 C CA . TRP A 1 91 ? -1.433 1.582 5.488 1.00 94.25 91 TRP A CA 1
ATOM 689 C C . TRP A 1 91 ? -2.514 0.576 5.877 1.00 94.25 91 TRP A C 1
ATOM 691 O O . TRP A 1 91 ? -3.128 -0.055 5.018 1.00 94.25 91 TRP A O 1
ATOM 701 N N . LEU A 1 92 ? -2.716 0.403 7.179 1.00 92.56 92 LEU A N 1
ATOM 702 C CA . LEU A 1 92 ? -3.524 -0.657 7.777 1.00 92.56 92 LEU A CA 1
ATOM 703 C C . LEU A 1 92 ? -4.863 -0.166 8.346 1.00 92.56 92 LEU A C 1
ATOM 705 O O . LEU A 1 92 ? -5.537 -0.921 9.042 1.00 92.56 92 LEU A O 1
ATOM 709 N N . SER A 1 93 ? -5.224 1.095 8.110 1.00 87.62 93 SER A N 1
ATOM 710 C CA . SER A 1 93 ? -6.487 1.678 8.562 1.00 87.62 93 SER A CA 1
ATOM 711 C C . SER A 1 93 ? -7.499 1.854 7.427 1.00 87.62 93 SER A C 1
ATOM 713 O O . SER A 1 93 ? -7.170 1.780 6.243 1.00 87.62 93 SER A O 1
ATOM 715 N N . GLY A 1 94 ? -8.760 2.092 7.804 1.00 84.88 94 GLY A N 1
ATOM 716 C CA . GLY A 1 94 ? -9.921 2.240 6.919 1.00 84.88 94 GLY A CA 1
ATOM 717 C C . GLY A 1 94 ? -10.424 0.944 6.273 1.00 84.88 94 GLY A C 1
ATOM 718 O O . GLY A 1 94 ? -10.000 -0.154 6.617 1.00 84.88 94 GLY A O 1
ATOM 719 N N . ASN A 1 95 ? -11.372 1.084 5.339 1.00 86.19 95 ASN A N 1
ATOM 720 C CA . ASN A 1 95 ? -12.091 -0.052 4.739 1.00 86.19 95 ASN A CA 1
ATOM 721 C C . ASN A 1 95 ? -11.231 -0.884 3.777 1.00 86.19 95 ASN A C 1
ATOM 723 O O . ASN A 1 95 ? -11.498 -2.064 3.573 1.00 86.19 95 ASN A O 1
ATOM 727 N N . TRP A 1 96 ? -10.216 -0.253 3.191 1.00 90.25 96 TRP A N 1
ATOM 728 C CA . TRP A 1 96 ? -9.212 -0.877 2.342 1.00 90.25 96 TRP A CA 1
ATOM 729 C C . TRP A 1 96 ? -7.837 -0.471 2.841 1.00 90.25 96 TRP A C 1
ATOM 731 O O . TRP A 1 96 ? -7.597 0.708 3.136 1.00 90.25 96 TRP A O 1
ATOM 741 N N . HIS A 1 97 ? -6.942 -1.450 2.905 1.00 93.88 97 HIS A N 1
ATOM 742 C CA . HIS A 1 97 ? -5.546 -1.206 3.219 1.00 93.88 97 HIS A CA 1
ATOM 743 C C . HIS A 1 97 ? -4.855 -0.735 1.944 1.00 93.88 97 HIS A C 1
ATOM 745 O O . HIS A 1 97 ? -5.124 -1.259 0.864 1.00 93.88 97 HIS A O 1
ATOM 751 N N . ALA A 1 98 ? -3.976 0.251 2.065 1.00 94.38 98 ALA A N 1
ATOM 752 C CA . ALA A 1 98 ? -3.265 0.824 0.928 1.00 94.38 98 ALA A CA 1
ATOM 753 C C . ALA A 1 98 ? -1.780 0.483 1.009 1.00 94.38 98 ALA A C 1
ATOM 755 O O . ALA A 1 98 ? -1.223 0.375 2.095 1.00 94.38 98 ALA A O 1
ATOM 756 N N . ILE A 1 99 ? -1.109 0.362 -0.125 1.00 95.12 99 ILE A N 1
ATOM 757 C CA . ILE A 1 99 ? 0.345 0.331 -0.226 1.00 95.12 99 ILE A CA 1
ATOM 758 C C . ILE A 1 99 ? 0.741 1.450 -1.173 1.00 95.12 99 ILE A C 1
ATOM 760 O O . ILE A 1 99 ? 0.265 1.461 -2.300 1.00 95.12 99 ILE A O 1
ATOM 764 N N . THR A 1 100 ? 1.605 2.365 -0.743 1.00 95.38 100 THR A N 1
ATOM 765 C CA . THR A 1 100 ? 2.084 3.483 -1.576 1.00 95.38 100 THR A CA 1
ATOM 766 C C . THR A 1 100 ? 3.602 3.483 -1.665 1.00 95.38 100 THR A C 1
ATOM 768 O O . THR A 1 100 ? 4.263 3.149 -0.679 1.00 95.38 100 THR A O 1
ATOM 771 N N . LEU A 1 101 ? 4.177 3.899 -2.797 1.00 94.56 101 LEU A N 1
ATOM 772 C CA . LEU A 1 101 ? 5.614 4.199 -2.857 1.00 94.56 101 LEU A CA 1
ATOM 773 C C . LEU A 1 101 ? 5.917 5.505 -2.111 1.00 94.56 101 LEU A C 1
ATOM 775 O O . LEU A 1 101 ? 5.235 6.512 -2.300 1.00 94.56 101 LEU A O 1
ATOM 779 N N . ASP A 1 102 ? 6.956 5.500 -1.281 1.00 93.06 102 ASP A N 1
ATOM 780 C CA . ASP A 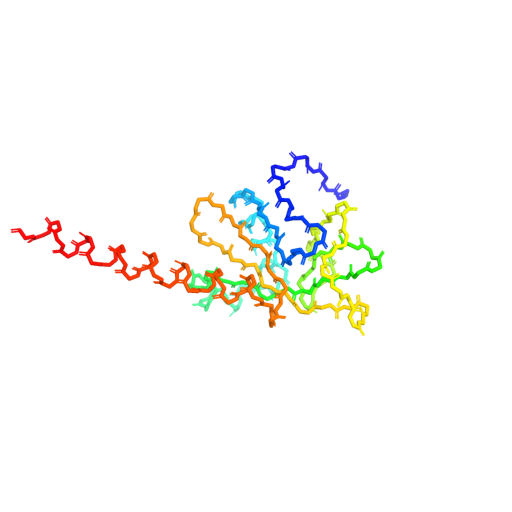1 102 ? 7.317 6.645 -0.446 1.00 93.06 102 ASP A CA 1
ATOM 781 C C . ASP A 1 102 ? 7.817 7.826 -1.299 1.00 93.06 102 ASP A C 1
ATOM 783 O O . ASP A 1 102 ? 8.518 7.647 -2.299 1.00 93.06 102 ASP A O 1
ATOM 787 N N . GLY A 1 103 ? 7.490 9.054 -0.884 1.00 91.06 103 GLY A N 1
ATOM 788 C CA . GLY A 1 103 ? 7.891 10.277 -1.592 1.00 91.06 103 GLY A CA 1
ATOM 789 C C . GLY A 1 103 ? 7.078 10.583 -2.857 1.00 91.06 103 GLY A C 1
ATOM 790 O O . GLY A 1 103 ? 7.475 11.451 -3.636 1.00 91.06 103 GLY A O 1
ATOM 791 N N . THR A 1 104 ? 5.960 9.885 -3.066 1.00 91.88 104 THR A N 1
ATOM 792 C CA . THR A 1 104 ? 5.015 10.130 -4.164 1.00 91.88 104 THR A CA 1
ATOM 793 C C . THR A 1 104 ? 3.825 10.977 -3.709 1.00 91.88 104 THR A C 1
ATOM 795 O O . THR A 1 104 ? 3.580 11.149 -2.513 1.00 91.88 104 THR A O 1
ATOM 798 N N . LEU A 1 105 ? 3.067 11.518 -4.670 1.00 91.12 105 LEU A N 1
ATOM 799 C CA . LEU A 1 105 ? 1.825 12.238 -4.368 1.00 91.12 105 LEU A CA 1
ATOM 800 C C . LEU A 1 105 ? 0.776 11.315 -3.737 1.00 91.12 105 LEU A C 1
ATOM 802 O O . LEU A 1 105 ? 0.052 11.758 -2.849 1.00 91.12 105 LEU A O 1
ATOM 806 N N . ASP A 1 106 ? 0.752 10.045 -4.142 1.00 92.25 106 ASP A N 1
ATOM 807 C CA . ASP A 1 106 ? -0.160 9.026 -3.617 1.00 92.25 106 ASP A CA 1
ATOM 808 C C . ASP A 1 106 ? 0.092 8.765 -2.128 1.00 92.25 106 ASP A C 1
ATOM 810 O O . ASP A 1 106 ? -0.838 8.725 -1.325 1.00 92.25 106 ASP A O 1
ATOM 814 N N . GLU A 1 107 ? 1.364 8.684 -1.730 1.00 93.75 107 GLU A N 1
ATOM 815 C CA . GLU A 1 107 ? 1.752 8.567 -0.321 1.00 93.75 107 GLU A CA 1
ATOM 816 C C . GLU A 1 107 ? 1.303 9.780 0.503 1.00 93.75 107 GLU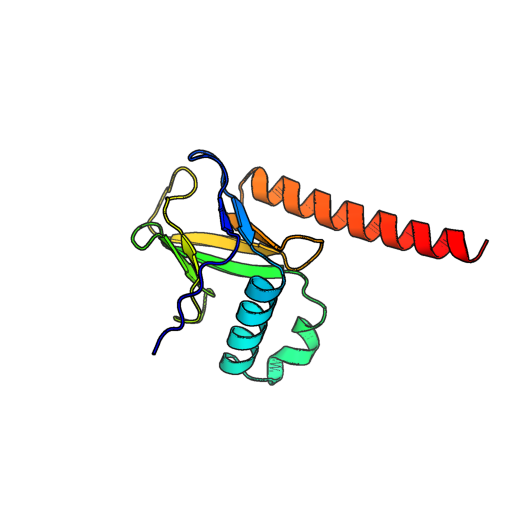 A C 1
ATOM 818 O O . GLU A 1 107 ? 0.775 9.638 1.609 1.00 93.75 107 GLU A O 1
ATOM 823 N N . SER A 1 108 ? 1.474 10.981 -0.047 1.00 92.44 108 SER A N 1
ATOM 824 C CA . SER A 1 108 ? 1.085 12.213 0.636 1.00 92.44 108 SER A CA 1
ATOM 825 C C . SER A 1 108 ? -0.431 12.363 0.735 1.00 92.44 108 SER A C 1
ATOM 827 O O . SER A 1 108 ? -0.930 12.906 1.725 1.00 92.44 108 SER A O 1
ATOM 829 N N . PHE A 1 109 ? -1.163 11.885 -0.271 1.00 91.69 109 PHE A N 1
ATOM 830 C CA . PHE A 1 109 ? -2.618 11.823 -0.259 1.00 91.69 109 PHE A CA 1
ATOM 831 C C . PHE A 1 109 ? -3.120 10.833 0.794 1.00 91.69 109 PHE A C 1
ATOM 833 O O . PHE A 1 109 ? -3.916 11.226 1.648 1.00 91.69 109 PHE A O 1
ATOM 840 N N . GLU A 1 110 ? -2.620 9.593 0.792 1.00 93.25 110 GLU A N 1
ATOM 841 C CA . GLU A 1 110 ? -3.023 8.572 1.766 1.00 93.25 110 GLU A CA 1
ATOM 842 C C . GLU A 1 110 ? -2.753 9.032 3.196 1.00 93.25 110 GLU A C 1
ATOM 844 O O . GLU A 1 110 ? -3.667 8.998 4.017 1.00 93.25 110 GLU A O 1
ATOM 849 N N . ARG A 1 111 ? -1.562 9.573 3.486 1.00 91.94 111 ARG A N 1
ATOM 850 C CA . ARG A 1 111 ? -1.245 10.123 4.814 1.00 91.94 111 ARG A CA 1
ATOM 851 C C . ARG A 1 111 ? -2.313 11.106 5.294 1.00 91.94 111 ARG A C 1
ATOM 853 O O . ARG A 1 111 ? -2.903 10.903 6.352 1.00 91.94 111 ARG A O 1
ATOM 860 N N . LYS A 1 112 ? -2.591 12.140 4.494 1.00 90.88 112 LYS A N 1
ATOM 861 C CA . LYS A 1 112 ? -3.570 13.180 4.843 1.00 90.88 112 LYS A CA 1
ATOM 862 C C . LYS A 1 112 ? -4.982 12.620 4.965 1.00 90.88 112 LYS A C 1
ATOM 864 O O . LYS A 1 112 ? -5.728 13.041 5.845 1.00 90.88 112 LYS A O 1
ATOM 869 N N . SER A 1 113 ? -5.351 11.687 4.090 1.00 88.94 113 SER A N 1
ATOM 870 C CA . SER A 1 113 ? -6.653 11.019 4.111 1.00 88.94 113 SER A CA 1
ATOM 871 C C . SER A 1 113 ? -6.867 10.273 5.433 1.00 88.94 113 SER A C 1
ATOM 873 O O . SER A 1 113 ? -7.893 10.462 6.090 1.00 88.94 113 SER A O 1
ATOM 875 N N . ARG A 1 114 ? -5.871 9.495 5.886 1.00 88.88 114 ARG A N 1
ATOM 876 C CA . ARG A 1 114 ? -5.950 8.737 7.149 1.00 88.88 114 ARG A CA 1
ATOM 877 C C . ARG A 1 114 ? -5.904 9.631 8.381 1.00 88.88 114 ARG A C 1
ATOM 879 O O . ARG A 1 114 ? -6.701 9.426 9.292 1.00 88.88 114 ARG A O 1
ATOM 886 N N . GLU A 1 115 ? -5.041 10.644 8.387 1.00 88.00 115 GLU A N 1
ATOM 887 C CA . GLU A 1 115 ? -4.982 11.644 9.462 1.00 88.00 115 GLU A CA 1
ATOM 888 C C . GLU A 1 115 ? -6.332 12.362 9.621 1.00 88.00 115 GLU A C 1
ATOM 890 O O . GLU A 1 115 ? -6.890 12.396 10.717 1.00 88.00 115 GLU A O 1
ATOM 895 N N . SER A 1 116 ? -6.919 12.831 8.515 1.00 85.81 116 SER A N 1
ATOM 896 C CA . SER A 1 116 ? -8.227 13.503 8.532 1.00 85.81 116 SER A CA 1
ATOM 897 C C . SER A 1 116 ? -9.340 12.581 9.037 1.00 85.81 116 SER A C 1
ATOM 899 O O . SER A 1 116 ? -10.199 13.002 9.810 1.00 85.81 116 SER A O 1
ATOM 901 N N . ALA A 1 117 ? -9.342 11.311 8.617 1.00 84.31 117 ALA A N 1
ATOM 902 C CA . ALA A 1 117 ? -10.330 10.335 9.068 1.00 84.31 117 ALA A CA 1
ATOM 903 C C . ALA A 1 117 ? -10.230 10.071 10.579 1.00 84.31 117 ALA A C 1
ATOM 905 O O . ALA A 1 117 ? -11.256 9.970 11.254 1.00 84.31 117 ALA A O 1
ATOM 906 N N . PHE A 1 118 ? -9.009 9.996 11.114 1.00 82.88 118 PHE A N 1
ATOM 907 C CA . PHE A 1 118 ? -8.775 9.834 12.546 1.00 82.88 118 PHE A CA 1
ATOM 908 C C . PHE A 1 118 ? -9.297 11.036 13.347 1.00 82.88 118 PHE A C 1
ATOM 910 O O . PHE A 1 118 ? -10.020 10.854 14.328 1.00 82.88 118 PHE A O 1
ATOM 917 N N . GLU A 1 119 ? -8.998 12.260 12.900 1.00 84.31 119 GLU A N 1
ATOM 918 C CA . GLU A 1 119 ? -9.481 13.495 13.535 1.00 84.31 119 GLU A CA 1
ATOM 919 C C . GLU A 1 119 ? -11.012 13.593 13.528 1.00 84.31 119 GLU A C 1
ATOM 921 O O . GLU A 1 119 ? -11.626 13.861 14.564 1.00 84.31 119 GLU A O 1
ATOM 926 N N . LEU A 1 120 ? -11.639 13.325 12.378 1.00 83.69 120 LEU A N 1
ATOM 927 C CA . LEU A 1 120 ? -13.095 13.341 12.235 1.00 83.69 120 LEU A CA 1
ATOM 928 C C . LEU A 1 120 ? -13.767 12.304 13.135 1.00 83.69 120 LEU A C 1
ATOM 930 O O . LEU A 1 120 ? -14.785 12.606 13.755 1.00 83.69 120 LEU A O 1
ATOM 934 N N . ASN A 1 121 ? -13.200 11.100 13.240 1.00 81.00 121 ASN A N 1
ATOM 935 C CA . ASN A 1 121 ? -13.731 10.071 14.127 1.00 81.00 121 ASN A CA 1
ATOM 936 C C . ASN A 1 121 ? -13.665 10.512 15.597 1.00 81.00 121 ASN A C 1
ATOM 938 O O . ASN A 1 121 ? -14.647 10.386 16.322 1.00 81.00 121 ASN A O 1
ATOM 942 N N . GLY A 1 122 ? -12.547 11.110 16.019 1.00 80.25 122 GLY A N 1
ATOM 943 C CA . GLY A 1 122 ? -12.415 11.675 17.365 1.00 80.25 122 GLY A CA 1
ATOM 944 C C . GLY A 1 122 ? -13.450 12.767 17.655 1.00 80.25 122 GLY A C 1
ATOM 945 O O . GLY A 1 122 ? -14.055 12.776 18.726 1.00 80.25 122 GLY A O 1
ATOM 946 N N . ALA A 1 123 ? -13.708 13.651 16.689 1.00 84.56 123 ALA A N 1
ATOM 947 C CA . ALA A 1 123 ? -14.731 14.688 16.818 1.00 84.56 123 ALA A CA 1
ATOM 948 C C . ALA A 1 123 ? -16.157 14.113 16.891 1.00 84.56 123 ALA A C 1
ATOM 950 O O . ALA A 1 123 ? -16.974 14.600 17.670 1.00 84.56 123 ALA A O 1
ATOM 951 N N . LEU A 1 124 ? -16.461 13.071 16.110 1.00 84.00 124 LEU A N 1
ATOM 952 C CA . LEU A 1 124 ? -17.767 12.406 16.128 1.00 84.00 124 LEU A CA 1
ATOM 953 C C . LEU A 1 124 ? -18.058 11.728 17.468 1.00 84.00 124 LEU A C 1
ATOM 955 O O . LEU A 1 124 ? -19.192 11.803 17.934 1.00 84.00 124 LEU A O 1
ATOM 959 N N . GLU A 1 125 ? -17.067 11.096 18.098 1.00 84.19 125 GLU A N 1
ATOM 960 C CA . GLU A 1 125 ? -17.256 10.500 19.427 1.00 84.19 125 GLU A CA 1
ATOM 961 C C . GLU A 1 125 ? -17.583 11.567 20.483 1.00 84.19 125 GLU A C 1
ATOM 963 O O . GLU A 1 125 ? -18.511 11.382 21.261 1.00 84.19 125 GLU A O 1
ATOM 968 N N . LEU A 1 126 ? -16.923 12.732 20.445 1.00 83.88 126 LEU A N 1
ATOM 969 C CA . LEU A 1 126 ? -17.232 13.847 21.355 1.00 83.88 126 LEU A CA 1
ATOM 970 C C . LEU A 1 126 ? -18.665 14.383 21.192 1.00 83.88 126 LEU A C 1
ATOM 972 O O . LEU A 1 126 ? -19.259 14.864 22.156 1.00 83.88 126 LEU A O 1
ATOM 976 N N . LEU A 1 127 ? -19.225 14.307 19.982 1.00 83.06 127 LEU A N 1
ATOM 977 C CA . LEU A 1 127 ? -20.591 14.753 19.698 1.00 83.06 127 LEU A CA 1
ATOM 978 C C . LEU A 1 127 ? -21.667 13.765 20.165 1.00 83.06 127 LEU A C 1
ATOM 980 O O . LEU A 1 127 ? -22.811 14.176 20.325 1.00 83.06 127 LEU A O 1
ATOM 984 N N . LYS A 1 128 ? -21.342 12.483 20.377 1.00 80.06 128 LYS A N 1
ATOM 985 C CA . LYS A 1 128 ? -22.313 11.490 20.878 1.00 80.06 128 LYS A CA 1
ATOM 986 C C . LYS A 1 128 ? -22.665 11.693 22.351 1.00 80.06 128 LYS A C 1
ATOM 988 O O . LYS A 1 128 ? -23.747 11.291 22.767 1.00 80.06 128 LYS A O 1
ATOM 993 N N . ASP A 1 129 ? -21.760 12.312 23.102 1.00 76.06 129 ASP A N 1
ATOM 994 C CA . ASP A 1 129 ? -21.895 12.559 24.539 1.00 76.06 129 ASP A CA 1
ATOM 995 C C . ASP A 1 129 ? -22.435 13.971 24.860 1.00 76.06 129 ASP A C 1
ATOM 997 O O . ASP A 1 129 ? -22.412 14.394 26.019 1.00 76.06 129 ASP A O 1
ATOM 1001 N N . SER A 1 130 ? -22.899 14.709 23.841 1.00 58.59 130 SER A N 1
ATOM 1002 C CA . SER A 1 130 ? -23.527 16.039 23.951 1.00 58.59 130 SER A CA 1
ATOM 1003 C C . SER A 1 130 ? -25.050 15.958 23.864 1.00 58.59 130 SER A C 1
ATOM 1005 O O . SER A 1 130 ? -25.714 16.653 24.665 1.00 58.59 130 SER A O 1
#